Protein AF-A0A3B9Z900-F1 (afdb_monomer_lite)

Foldseek 3Di:
DWDKDWDADVVGIWIKIFDADPVPRHTDDIDGCPVVVLLVVLQVLLVCCVVPPDPPDDDDDDDDPDPNRVNNVVSD

pLDDT: mean 96.7, std 1.6, range [90.5, 98.56]

Radius of gyration: 16.16 Å; chains: 1; bounding box: 43×20×40 Å

Secondary structure (DSSP, 8-state):
-EEEEEEEETTEEEEEEEEE-TTT--EEEEEE-HHHHHHHHHHHHHHHHHHHS-TT---------STTHHHHHHH-

Sequence (76 aa):
MGLKVYSTAVGGARFLVLVYRASTGELRGIVEADWLGRFRTGAATGFATSLLARPVSATVAIIGAGGQAVTQLLAL

Structure (mmCIF, N/CA/C/O backbone):
data_AF-A0A3B9Z900-F1
#
_entry.id   AF-A0A3B9Z900-F1
#
loop_
_atom_site.group_PDB
_atom_site.id
_atom_site.type_symbol
_atom_site.label_atom_id
_atom_site.label_alt_id
_atom_site.label_comp_id
_atom_site.label_asym_id
_atom_site.label_entity_id
_atom_site.label_seq_id
_atom_site.pdbx_PDB_ins_code
_atom_site.Cartn_x
_atom_site.Cartn_y
_atom_site.Cartn_z
_atom_site.occupancy
_atom_site.B_iso_or_equiv
_atom_site.auth_seq_id
_atom_site.auth_comp_id
_atom_site.auth_asym_id
_atom_site.auth_atom_id
_atom_site.pdbx_PDB_model_num
ATOM 1 N N . MET A 1 1 ? 17.294 -3.847 -1.823 1.00 93.00 1 MET A N 1
ATOM 2 C CA . MET A 1 1 ? 16.965 -2.402 -1.792 1.00 93.00 1 MET A CA 1
ATOM 3 C C . MET A 1 1 ? 15.890 -2.147 -2.841 1.00 93.00 1 MET A C 1
ATOM 5 O O . MET A 1 1 ? 15.704 -3.001 -3.705 1.00 93.00 1 MET A O 1
ATOM 9 N N . GLY A 1 2 ? 15.189 -1.020 -2.797 1.00 95.50 2 GLY A N 1
ATOM 10 C CA . GLY A 1 2 ? 14.213 -0.708 -3.835 1.00 95.50 2 GLY A CA 1
ATOM 11 C C . GLY A 1 2 ? 13.790 0.746 -3.820 1.00 95.50 2 GLY A C 1
ATOM 12 O O . GLY A 1 2 ? 14.046 1.464 -2.856 1.00 95.50 2 GLY A O 1
ATOM 13 N N . LEU A 1 3 ? 13.140 1.156 -4.902 1.00 96.50 3 LEU A N 1
ATOM 14 C CA . LEU A 1 3 ? 12.578 2.490 -5.057 1.00 96.50 3 LEU A CA 1
ATOM 15 C C . LEU A 1 3 ? 11.218 2.396 -5.740 1.00 96.50 3 LEU A C 1
ATOM 17 O O . LEU A 1 3 ? 11.007 1.550 -6.610 1.00 96.50 3 LEU A O 1
ATOM 21 N N . LYS A 1 4 ? 10.298 3.271 -5.335 1.00 97.38 4 LYS A N 1
ATOM 22 C CA . LYS A 1 4 ? 9.011 3.440 -6.005 1.00 97.38 4 LYS A CA 1
ATOM 23 C C . LYS A 1 4 ? 9.059 4.712 -6.833 1.00 97.38 4 LYS A C 1
ATOM 25 O O . LYS A 1 4 ? 9.288 5.786 -6.283 1.00 97.38 4 LYS A O 1
ATOM 30 N N . VAL A 1 5 ? 8.787 4.588 -8.121 1.00 97.50 5 VAL A N 1
ATOM 31 C CA . VAL A 1 5 ? 8.607 5.717 -9.037 1.00 97.50 5 VAL A CA 1
ATOM 32 C C . VAL A 1 5 ? 7.183 5.724 -9.546 1.00 97.50 5 VAL A C 1
ATOM 34 O O . VAL A 1 5 ? 6.528 4.682 -9.635 1.00 97.50 5 VAL A O 1
ATOM 37 N N . TYR A 1 6 ? 6.691 6.916 -9.850 1.00 96.81 6 TYR A N 1
ATOM 38 C CA . TYR A 1 6 ? 5.374 7.068 -10.430 1.00 96.81 6 TYR A CA 1
ATOM 39 C C . TYR A 1 6 ? 5.325 8.255 -11.370 1.00 96.81 6 TYR A C 1
ATOM 41 O O . TYR A 1 6 ? 6.003 9.261 -11.167 1.00 96.81 6 TYR A O 1
ATOM 49 N N . SER A 1 7 ? 4.500 8.111 -12.397 1.00 96.81 7 SER A N 1
ATOM 50 C CA . SER A 1 7 ? 4.098 9.202 -13.270 1.00 96.81 7 SER A CA 1
ATOM 51 C C . SER A 1 7 ? 2.634 9.533 -13.019 1.00 96.81 7 SER A C 1
ATOM 53 O O . SER A 1 7 ? 1.851 8.692 -12.567 1.00 96.81 7 SER A O 1
ATOM 55 N N . THR A 1 8 ? 2.274 10.778 -13.306 1.00 96.62 8 THR A N 1
ATOM 56 C CA . THR A 1 8 ? 0.890 11.244 -13.301 1.00 96.62 8 THR A CA 1
ATOM 57 C C . THR A 1 8 ? 0.599 11.872 -14.653 1.00 96.62 8 THR A C 1
ATOM 59 O O . THR A 1 8 ? 1.419 12.617 -15.187 1.00 96.62 8 THR A O 1
ATOM 62 N N . ALA A 1 9 ? -0.535 11.510 -15.240 1.00 95.31 9 ALA A N 1
ATOM 63 C CA . ALA A 1 9 ? -0.982 12.026 -16.524 1.00 95.31 9 ALA A CA 1
ATOM 64 C C . ALA A 1 9 ? -2.514 12.044 -16.572 1.00 95.31 9 ALA A C 1
ATOM 66 O O . ALA A 1 9 ? -3.193 11.567 -15.655 1.00 95.31 9 ALA A O 1
ATOM 67 N N . VAL A 1 10 ? -3.068 12.569 -17.667 1.00 94.25 10 VAL A N 1
ATOM 68 C CA . VAL A 1 10 ? -4.495 12.417 -17.969 1.00 94.25 10 VAL A CA 1
ATOM 69 C C . VAL A 1 10 ? -4.816 10.917 -18.009 1.00 94.25 10 VAL A C 1
ATOM 71 O O . VAL A 1 10 ? -4.193 10.167 -18.756 1.00 94.25 10 VAL A O 1
ATOM 74 N N . GLY A 1 11 ? -5.742 10.471 -17.157 1.00 90.50 11 GLY A N 1
ATOM 75 C CA . GLY A 1 11 ? -6.071 9.050 -16.975 1.00 90.50 11 GLY A CA 1
ATOM 76 C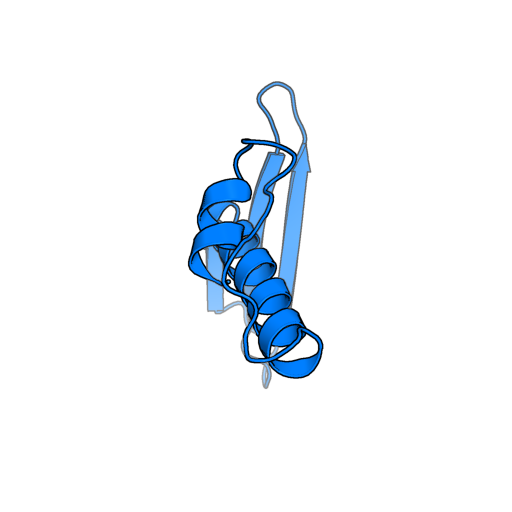 C . GLY A 1 11 ? -5.505 8.399 -15.706 1.00 90.50 11 GLY A C 1
ATOM 77 O O . GLY A 1 11 ? -5.844 7.253 -15.424 1.00 90.50 11 GLY A O 1
ATOM 78 N N . GLY A 1 12 ? -4.705 9.117 -14.908 1.00 92.38 12 GLY A N 1
ATOM 79 C CA . GLY A 1 12 ? -4.339 8.718 -13.546 1.00 92.38 12 GLY A CA 1
ATOM 80 C C . GLY A 1 12 ? -2.840 8.535 -13.305 1.00 92.38 12 GLY A C 1
ATOM 81 O O . GLY A 1 12 ? -1.993 8.977 -14.083 1.00 92.38 12 GLY A O 1
ATOM 82 N N . ALA A 1 13 ? -2.520 7.898 -12.177 1.00 94.12 13 ALA A N 1
ATOM 83 C CA . ALA A 1 13 ? -1.153 7.595 -11.771 1.00 94.12 13 ALA A CA 1
ATOM 84 C C . ALA A 1 13 ? -0.770 6.153 -12.132 1.00 94.12 13 ALA A C 1
ATOM 86 O O . ALA A 1 13 ? -1.600 5.245 -12.068 1.00 94.12 13 ALA A O 1
ATOM 87 N N . ARG A 1 14 ? 0.499 5.933 -12.482 1.00 95.44 14 ARG A N 1
ATOM 88 C CA . ARG A 1 14 ? 1.082 4.598 -12.698 1.00 95.44 14 ARG A CA 1
ATOM 89 C C . ARG A 1 14 ? 2.256 4.418 -11.753 1.00 95.44 14 ARG A C 1
ATOM 91 O O . ARG A 1 14 ? 3.103 5.302 -11.675 1.00 95.44 14 ARG A O 1
ATOM 98 N N . PHE A 1 15 ? 2.311 3.289 -11.053 1.00 97.25 15 PHE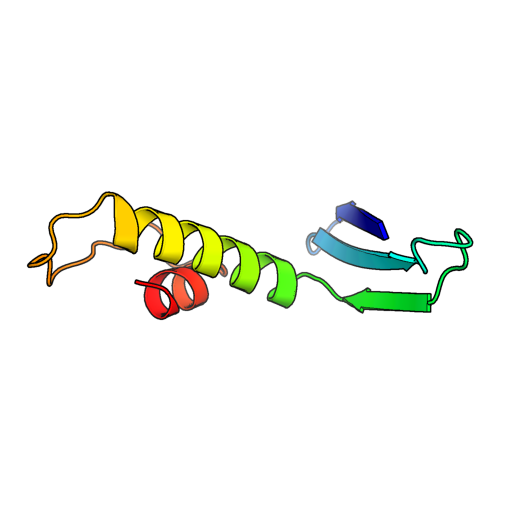 A N 1
ATOM 99 C CA . PHE A 1 15 ? 3.322 3.034 -10.030 1.00 97.25 15 PHE A CA 1
ATOM 100 C C . PHE A 1 15 ? 4.181 1.839 -10.416 1.00 97.25 15 PHE A C 1
ATOM 102 O O . PHE A 1 15 ? 3.659 0.778 -10.749 1.00 97.25 15 PHE A O 1
ATOM 109 N N . LEU A 1 16 ? 5.496 1.999 -10.300 1.00 97.94 16 LEU A N 1
ATOM 110 C CA . LEU A 1 16 ? 6.454 0.912 -10.446 1.00 97.94 16 LEU A CA 1
ATOM 111 C C . LEU A 1 16 ? 7.352 0.861 -9.216 1.00 97.94 16 LEU A C 1
ATOM 113 O O . LEU A 1 16 ? 7.851 1.888 -8.751 1.00 97.94 16 LEU A O 1
ATOM 117 N N . VAL A 1 17 ? 7.586 -0.343 -8.710 1.00 98.31 17 VAL A N 1
ATOM 118 C CA . VAL A 1 17 ? 8.636 -0.616 -7.730 1.00 98.31 17 VAL A CA 1
ATOM 119 C C . VAL A 1 17 ? 9.772 -1.329 -8.443 1.00 98.31 17 VAL A C 1
ATOM 121 O O . VAL A 1 17 ? 9.586 -2.415 -8.988 1.00 98.31 17 VAL A O 1
ATOM 124 N N . LEU A 1 18 ? 10.954 -0.719 -8.428 1.00 98.31 18 LEU A N 1
ATOM 125 C CA . LEU A 1 18 ? 12.178 -1.338 -8.915 1.00 98.31 18 LEU A CA 1
ATOM 126 C C . LEU A 1 18 ? 12.855 -2.023 -7.732 1.00 98.31 18 LEU A C 1
ATOM 128 O O . LEU A 1 18 ? 13.108 -1.404 -6.693 1.00 98.31 18 LEU A O 1
ATOM 132 N N . VAL A 1 19 ? 13.136 -3.310 -7.893 1.00 98.19 19 VAL A N 1
ATOM 133 C CA . VAL A 1 19 ? 13.726 -4.155 -6.856 1.00 98.19 19 VAL A CA 1
ATOM 134 C C . VAL A 1 19 ? 15.160 -4.458 -7.241 1.00 98.19 19 VAL A C 1
ATOM 136 O O . VAL A 1 19 ? 15.412 -4.976 -8.325 1.00 98.19 19 VAL A O 1
ATOM 139 N N . TYR A 1 20 ? 16.100 -4.193 -6.338 1.00 98.25 20 TYR A N 1
ATOM 140 C CA . TYR A 1 20 ? 17.518 -4.448 -6.566 1.00 98.25 20 TYR A CA 1
ATOM 141 C C . TYR A 1 20 ? 18.084 -5.387 -5.511 1.00 98.25 20 TYR A C 1
ATOM 143 O O . TYR A 1 20 ? 17.712 -5.348 -4.326 1.00 98.25 20 TYR A O 1
ATOM 151 N N . ARG A 1 21 ? 19.064 -6.186 -5.929 1.00 98.00 21 ARG A N 1
ATOM 152 C CA . ARG A 1 21 ? 19.876 -7.001 -5.033 1.00 98.00 21 ARG A CA 1
ATOM 153 C C . ARG A 1 21 ? 20.648 -6.070 -4.105 1.00 98.00 21 ARG A C 1
ATOM 155 O O . ARG A 1 21 ? 21.431 -5.243 -4.556 1.00 98.00 21 ARG A O 1
ATOM 162 N N . ALA A 1 22 ? 20.412 -6.201 -2.799 1.00 96.56 22 ALA A N 1
ATOM 163 C CA . ALA A 1 22 ? 20.973 -5.285 -1.806 1.00 96.56 22 ALA A CA 1
ATOM 164 C C . ALA A 1 22 ? 22.509 -5.314 -1.763 1.00 96.56 22 ALA A C 1
ATOM 166 O O . ALA A 1 22 ? 23.120 -4.276 -1.556 1.00 96.56 22 ALA A O 1
ATOM 167 N N . SER A 1 23 ? 23.114 -6.482 -1.992 1.00 97.25 23 SER A N 1
ATOM 168 C CA . SER A 1 23 ? 24.563 -6.674 -1.913 1.00 97.25 23 SER A CA 1
ATOM 169 C C . SER A 1 23 ? 25.344 -6.132 -3.111 1.00 97.25 23 SER A C 1
ATOM 171 O O . SER A 1 23 ? 26.522 -5.837 -2.959 1.00 97.25 23 SER A O 1
ATOM 173 N N . THR A 1 24 ? 24.726 -6.020 -4.291 1.00 97.50 24 THR A N 1
ATOM 174 C CA . THR A 1 24 ? 25.439 -5.665 -5.535 1.00 97.50 24 THR A CA 1
ATOM 175 C C . THR A 1 24 ? 24.885 -4.438 -6.249 1.00 97.50 24 THR A C 1
ATOM 177 O O . THR A 1 24 ? 25.536 -3.928 -7.152 1.00 97.50 24 THR A O 1
ATOM 180 N N . GLY A 1 25 ? 23.676 -3.979 -5.911 1.00 96.88 25 GLY A N 1
ATOM 181 C CA . GLY A 1 25 ? 23.010 -2.902 -6.651 1.00 96.88 25 GLY A CA 1
ATOM 182 C C . GLY A 1 25 ? 22.419 -3.322 -7.997 1.00 96.88 25 GLY A C 1
ATOM 183 O O . GLY A 1 25 ? 21.890 -2.481 -8.711 1.00 96.88 25 GLY A O 1
ATOM 184 N N . GLU A 1 26 ? 22.458 -4.608 -8.346 1.00 98.25 26 GLU A N 1
ATOM 185 C CA . GLU A 1 26 ? 21.892 -5.127 -9.595 1.00 98.25 26 GLU A CA 1
ATOM 186 C C . GLU A 1 26 ? 20.356 -5.062 -9.578 1.00 98.25 26 GLU A C 1
ATOM 188 O O . GLU A 1 26 ? 19.727 -5.520 -8.616 1.00 98.25 26 GLU A O 1
ATOM 193 N N . LEU A 1 27 ? 19.741 -4.537 -10.644 1.00 98.25 27 LEU A N 1
ATOM 194 C CA . LEU A 1 27 ? 18.286 -4.548 -10.815 1.00 98.25 27 LEU A CA 1
ATOM 195 C C . LEU A 1 27 ? 17.802 -5.989 -11.013 1.00 98.25 27 LEU A C 1
ATOM 197 O O . LEU A 1 27 ? 18.247 -6.691 -11.914 1.00 98.25 27 LEU A O 1
ATOM 201 N N . ARG A 1 28 ? 16.870 -6.427 -10.170 1.00 98.00 28 ARG A N 1
ATOM 202 C CA . ARG A 1 28 ? 16.326 -7.793 -10.164 1.00 98.00 28 ARG A CA 1
ATOM 203 C C . ARG A 1 28 ? 14.948 -7.890 -10.786 1.00 98.00 28 ARG A C 1
ATOM 205 O O . ARG A 1 28 ? 14.555 -8.974 -11.199 1.00 98.00 28 ARG A O 1
ATOM 212 N N . GLY A 1 29 ? 14.216 -6.785 -10.832 1.00 97.81 29 GLY A N 1
ATOM 213 C CA . GLY A 1 29 ? 12.903 -6.764 -11.448 1.00 97.81 29 GLY A CA 1
ATOM 214 C C . GLY A 1 29 ? 12.157 -5.465 -11.217 1.00 97.81 29 GLY A C 1
ATOM 215 O O . GLY A 1 29 ? 12.589 -4.588 -10.464 1.00 97.81 29 GLY A O 1
ATOM 216 N N . ILE A 1 30 ? 11.014 -5.383 -11.885 1.00 97.94 30 ILE A N 1
ATOM 217 C CA . ILE A 1 30 ? 10.083 -4.264 -11.832 1.00 97.94 30 ILE A CA 1
ATOM 218 C C . ILE A 1 30 ? 8.707 -4.839 -11.502 1.00 97.94 30 ILE A C 1
ATOM 220 O O . ILE A 1 30 ? 8.295 -5.835 -12.092 1.00 97.94 30 ILE A O 1
ATOM 224 N N . VAL A 1 31 ? 8.010 -4.218 -10.555 1.00 97.06 31 VAL A N 1
ATOM 225 C CA . VAL A 1 31 ? 6.691 -4.646 -10.079 1.00 97.06 31 VAL A CA 1
ATOM 226 C C . VAL A 1 31 ? 5.693 -3.508 -10.290 1.00 97.06 31 VAL A C 1
ATOM 228 O O . VAL A 1 31 ? 5.944 -2.391 -9.835 1.00 97.06 31 VAL A O 1
ATOM 231 N N . GLU A 1 32 ? 4.571 -3.777 -10.966 1.00 96.06 32 GLU A N 1
ATOM 232 C CA . GLU A 1 32 ? 3.418 -2.861 -10.990 1.00 96.06 32 GLU A CA 1
ATOM 233 C C . GLU A 1 32 ? 2.884 -2.715 -9.561 1.00 96.06 32 GLU A C 1
ATOM 235 O O . GLU A 1 32 ? 2.715 -3.706 -8.849 1.00 96.06 32 GLU A O 1
ATOM 240 N N . ALA A 1 33 ? 2.704 -1.477 -9.108 1.00 96.19 33 ALA A N 1
ATOM 241 C CA . ALA A 1 33 ? 2.616 -1.188 -7.686 1.00 96.19 33 ALA A CA 1
ATOM 242 C C . ALA A 1 33 ? 1.356 -0.439 -7.237 1.00 96.19 33 ALA A C 1
ATOM 244 O O . ALA A 1 33 ? 1.330 0.029 -6.096 1.00 96.19 33 ALA A O 1
ATOM 245 N N . ASP A 1 34 ? 0.309 -0.332 -8.057 1.00 94.81 34 ASP A N 1
ATOM 246 C CA . ASP A 1 34 ? -0.969 0.230 -7.607 1.00 94.81 34 ASP A CA 1
ATOM 247 C C . ASP A 1 34 ? -1.590 -0.655 -6.515 1.00 94.81 34 ASP A C 1
ATOM 249 O O . ASP A 1 34 ? -1.795 -0.219 -5.377 1.00 94.81 34 ASP A O 1
ATOM 253 N N . TRP A 1 35 ? -1.781 -1.943 -6.810 1.00 94.75 35 TRP A N 1
ATOM 254 C CA . TRP A 1 35 ? -2.317 -2.895 -5.834 1.00 94.75 35 TRP A CA 1
ATOM 255 C C . TRP A 1 35 ? -1.379 -3.115 -4.650 1.00 94.75 35 TRP A C 1
ATOM 257 O O . TRP A 1 35 ? -1.817 -3.062 -3.499 1.00 94.75 35 TRP A O 1
ATOM 267 N N . LEU A 1 36 ? -0.078 -3.278 -4.904 1.00 95.88 36 LEU A N 1
ATOM 268 C CA . LEU A 1 36 ? 0.919 -3.410 -3.840 1.00 95.88 36 LEU A CA 1
ATOM 269 C C . LEU A 1 36 ? 0.904 -2.191 -2.899 1.00 95.88 36 LEU A C 1
ATOM 271 O O . LEU A 1 36 ? 0.995 -2.332 -1.677 1.00 95.88 36 LEU A O 1
ATOM 275 N N . GLY A 1 37 ? 0.745 -0.989 -3.459 1.00 95.81 37 GLY A N 1
ATOM 276 C CA . GLY A 1 37 ? 0.643 0.258 -2.712 1.00 95.81 37 GLY A CA 1
ATOM 277 C C . GLY A 1 37 ? -0.585 0.322 -1.804 1.00 95.81 37 GLY A C 1
ATOM 278 O O . GLY A 1 37 ? -0.483 0.848 -0.693 1.00 95.81 37 GLY A O 1
ATOM 279 N N . ARG A 1 38 ? -1.719 -0.234 -2.238 1.00 96.81 38 ARG A N 1
ATOM 280 C CA . ARG A 1 38 ? -2.952 -0.334 -1.440 1.00 96.81 38 ARG A CA 1
ATOM 281 C C . ARG A 1 38 ? -2.797 -1.334 -0.298 1.00 96.81 38 ARG A C 1
ATOM 283 O O . ARG A 1 38 ? -2.962 -0.965 0.864 1.00 96.81 38 ARG A O 1
ATOM 290 N N . PHE A 1 39 ? -2.342 -2.549 -0.607 1.00 97.44 39 PHE A N 1
ATOM 291 C CA . PHE A 1 39 ? -2.121 -3.605 0.385 1.00 97.44 39 PHE A CA 1
ATOM 292 C C . PHE A 1 39 ? -1.163 -3.182 1.496 1.00 97.44 39 PHE A C 1
ATOM 294 O O . PHE A 1 39 ? -1.494 -3.324 2.669 1.00 97.44 39 PHE A O 1
ATOM 301 N N . ARG A 1 40 ? -0.005 -2.600 1.158 1.00 97.12 40 ARG A N 1
ATOM 302 C CA . ARG A 1 40 ? 0.956 -2.167 2.188 1.00 97.12 40 ARG A CA 1
ATOM 303 C C . ARG A 1 40 ? 0.406 -1.041 3.064 1.00 97.12 40 ARG A C 1
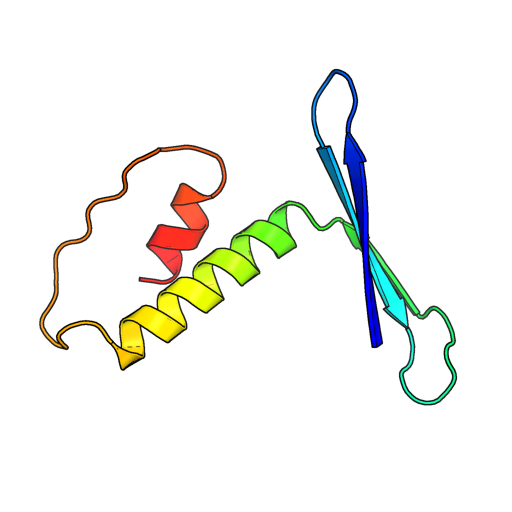ATOM 305 O O . ARG A 1 40 ? 0.810 -0.922 4.214 1.00 97.12 40 ARG A O 1
ATOM 312 N N . THR A 1 41 ? -0.473 -0.193 2.520 1.00 97.88 41 THR A N 1
ATOM 313 C CA . THR A 1 41 ? -1.101 0.887 3.295 1.00 97.88 41 THR A CA 1
ATOM 314 C C . THR A 1 41 ? -2.111 0.299 4.276 1.00 97.88 41 THR A C 1
ATOM 316 O O . THR A 1 41 ? -2.033 0.614 5.458 1.00 97.88 41 THR A O 1
ATOM 319 N N . GLY A 1 42 ? -2.975 -0.611 3.813 1.00 98.12 42 GLY A N 1
ATOM 320 C CA . GLY A 1 42 ? -3.898 -1.350 4.677 1.00 98.12 42 GLY A CA 1
ATOM 321 C C . GLY A 1 42 ? -3.173 -2.135 5.769 1.00 98.12 42 GLY A C 1
ATOM 322 O O . GLY A 1 42 ? -3.477 -1.968 6.941 1.00 98.12 42 GLY A O 1
ATOM 323 N N . ALA A 1 43 ? -2.137 -2.902 5.418 1.00 98.50 43 ALA A N 1
ATOM 324 C CA . ALA A 1 43 ? -1.350 -3.673 6.383 1.00 98.50 43 ALA A CA 1
ATOM 325 C C . ALA A 1 43 ? -0.690 -2.793 7.459 1.00 98.50 43 ALA A C 1
ATOM 327 O O . ALA A 1 43 ? -0.692 -3.154 8.634 1.00 98.50 43 ALA A O 1
ATOM 328 N N . ALA A 1 44 ? -0.153 -1.626 7.081 1.00 98.56 44 ALA A N 1
ATOM 329 C CA . ALA A 1 44 ? 0.406 -0.680 8.045 1.00 98.56 44 ALA A CA 1
ATOM 330 C C . ALA A 1 44 ? -0.669 -0.142 9.004 1.00 98.56 44 ALA A C 1
ATOM 332 O O . ALA A 1 44 ? -0.425 -0.055 10.207 1.00 98.56 44 ALA A O 1
ATOM 333 N N . THR A 1 45 ? -1.859 0.177 8.487 1.00 98.19 45 THR A N 1
ATOM 334 C CA . THR A 1 45 ? -3.003 0.582 9.310 1.00 98.19 45 THR A CA 1
ATOM 335 C C . THR A 1 45 ? -3.458 -0.549 10.235 1.00 98.19 45 THR A C 1
ATOM 337 O O . THR A 1 45 ? -3.576 -0.315 11.431 1.00 98.19 45 THR A O 1
ATOM 340 N N . GLY A 1 46 ? -3.632 -1.773 9.730 1.00 97.50 46 GLY A N 1
ATOM 341 C CA . GLY A 1 46 ? -4.010 -2.942 10.531 1.00 97.50 46 GLY A CA 1
ATOM 342 C C . GLY A 1 46 ? -3.020 -3.237 11.657 1.00 97.50 46 GLY A C 1
ATOM 343 O O . GLY A 1 46 ? -3.413 -3.430 12.807 1.00 97.50 46 GLY A O 1
ATOM 344 N N . PHE A 1 47 ? -1.718 -3.164 11.365 1.00 98.38 47 PHE A N 1
ATOM 345 C CA . PHE A 1 47 ? -0.678 -3.318 12.380 1.00 98.38 47 PHE A CA 1
ATOM 346 C C . PHE A 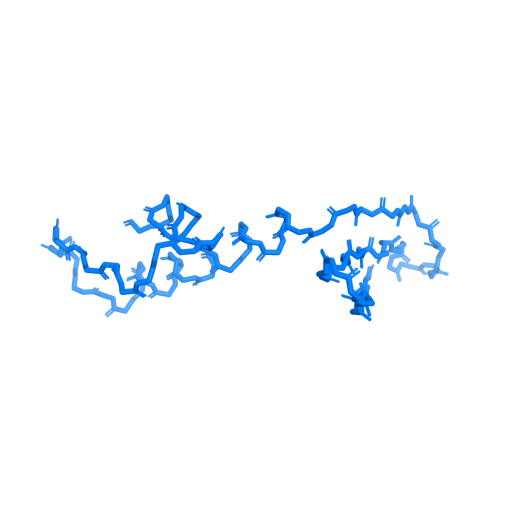1 47 ? -0.771 -2.234 13.460 1.00 98.38 47 PHE A C 1
ATOM 348 O O . PHE A 1 47 ? -0.780 -2.555 14.647 1.00 98.38 47 PHE A O 1
ATOM 355 N N . ALA A 1 48 ? -0.917 -0.964 13.073 1.00 98.38 48 ALA A N 1
ATOM 356 C CA . ALA A 1 48 ? -1.100 0.122 14.032 1.00 98.38 48 ALA A CA 1
ATOM 357 C C . ALA A 1 48 ? -2.365 -0.075 14.888 1.00 98.38 48 ALA A C 1
ATOM 359 O O . ALA A 1 48 ? -2.309 0.079 16.107 1.00 98.38 48 ALA A O 1
ATOM 360 N N . THR A 1 49 ? -3.483 -0.479 14.280 1.00 97.94 49 THR A N 1
ATOM 361 C CA . THR A 1 49 ? -4.734 -0.784 14.989 1.00 97.94 49 THR A CA 1
ATOM 362 C C . THR A 1 49 ? -4.544 -1.910 16.002 1.00 97.94 49 THR A C 1
ATOM 364 O O . THR A 1 49 ? -4.976 -1.755 17.139 1.00 97.94 49 THR A O 1
ATOM 367 N N . SER A 1 50 ? -3.841 -2.993 15.651 1.00 95.94 50 SER A N 1
ATOM 368 C CA . SER A 1 50 ? -3.594 -4.114 16.576 1.00 95.94 50 SER A CA 1
ATOM 369 C C . SER A 1 50 ? -2.819 -3.721 17.840 1.00 95.94 50 SER A C 1
ATOM 371 O O . SER A 1 50 ? -2.944 -4.383 18.867 1.00 95.94 50 SER A O 1
ATOM 373 N N . LEU A 1 51 ? -2.035 -2.640 17.772 1.00 98.00 51 LEU A N 1
ATOM 374 C CA . LEU A 1 51 ? -1.233 -2.142 18.889 1.00 98.00 51 LEU A CA 1
ATOM 375 C C . LEU A 1 51 ? -1.938 -1.041 19.685 1.00 98.00 51 LEU A C 1
ATOM 377 O O . LEU A 1 51 ? -1.708 -0.913 20.885 1.00 98.00 51 LEU A O 1
ATOM 381 N N . LEU A 1 52 ? -2.739 -0.210 19.016 1.00 98.19 52 LEU A N 1
ATOM 382 C CA . LEU A 1 52 ? -3.221 1.058 19.570 1.00 98.19 52 LEU A CA 1
ATOM 383 C C . LEU A 1 52 ? -4.731 1.086 19.818 1.00 98.19 52 LEU A C 1
ATOM 385 O O . LEU A 1 52 ? -5.199 1.881 20.635 1.00 98.19 52 LEU A O 1
ATOM 389 N N . ALA A 1 53 ? -5.510 0.264 19.114 1.00 98.06 53 ALA A N 1
ATOM 390 C CA . ALA A 1 53 ? -6.950 0.215 19.309 1.00 98.06 53 ALA A CA 1
ATOM 391 C C . ALA A 1 53 ? -7.309 -0.565 20.578 1.00 98.06 53 ALA A C 1
ATOM 393 O O . ALA A 1 53 ? -6.567 -1.418 21.066 1.00 98.06 53 ALA A O 1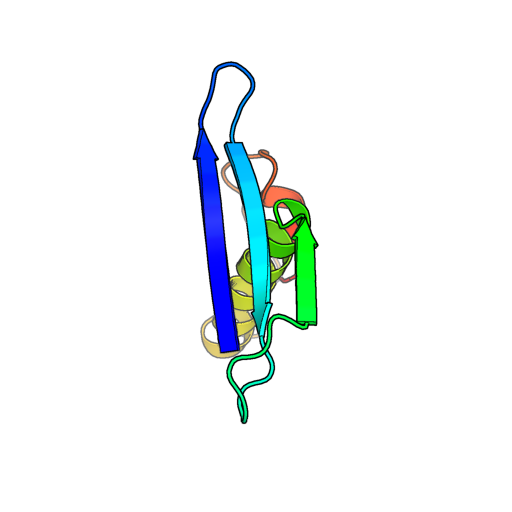
ATOM 394 N N . ARG A 1 54 ? -8.501 -0.294 21.117 1.00 97.69 54 ARG A N 1
ATOM 395 C CA . ARG A 1 54 ? -9.020 -1.066 22.247 1.00 97.69 54 ARG A CA 1
ATOM 396 C C . ARG A 1 54 ? -9.272 -2.514 21.785 1.00 97.69 54 ARG A C 1
ATOM 398 O O . ARG A 1 54 ? -9.989 -2.672 20.797 1.00 97.69 54 ARG A O 1
ATOM 405 N N . PRO A 1 55 ? -8.815 -3.548 22.519 1.00 93.44 55 PRO A N 1
ATOM 406 C CA . PRO A 1 55 ? -8.905 -4.949 22.079 1.00 93.44 55 PRO A CA 1
ATOM 407 C C . PRO A 1 55 ? -10.318 -5.468 21.781 1.00 93.44 55 PRO A C 1
ATOM 409 O O . PRO A 1 55 ? -10.477 -6.423 21.036 1.00 93.44 55 PRO A O 1
ATOM 412 N N . VAL A 1 56 ? -11.347 -4.849 22.366 1.00 94.56 56 VAL A N 1
ATOM 413 C CA . VAL A 1 56 ? -12.760 -5.241 22.198 1.00 94.56 56 VAL A CA 1
ATOM 414 C C . VAL A 1 56 ? -13.509 -4.388 21.167 1.00 94.56 56 VAL A C 1
ATOM 416 O O . VAL A 1 56 ? -14.738 -4.368 21.152 1.00 94.56 56 VAL A O 1
ATOM 419 N N . SER A 1 57 ? -12.795 -3.620 20.343 1.00 96.12 57 SER A N 1
ATOM 420 C CA . SER A 1 57 ? -13.430 -2.823 19.289 1.00 96.12 57 SER A CA 1
ATOM 421 C C . SER A 1 57 ? -13.984 -3.756 18.213 1.00 96.12 57 SER A C 1
ATOM 423 O O . SER A 1 57 ? -13.238 -4.545 17.649 1.00 96.12 57 SER A O 1
ATOM 425 N N . ALA A 1 58 ? -15.283 -3.657 17.931 1.00 94.69 58 ALA A N 1
ATOM 426 C CA . ALA A 1 58 ? -15.973 -4.510 16.954 1.00 94.69 58 ALA A CA 1
ATOM 427 C C . ALA A 1 58 ? -16.630 -3.719 15.808 1.00 94.69 58 ALA A C 1
ATOM 429 O O . ALA A 1 58 ? -17.217 -4.305 14.902 1.00 94.69 58 ALA A O 1
ATOM 430 N N . THR A 1 59 ? -16.535 -2.388 15.845 1.00 96.38 59 THR A N 1
ATOM 431 C CA . THR A 1 59 ? -17.156 -1.496 14.863 1.00 96.38 59 THR A CA 1
ATOM 432 C C . THR A 1 59 ? -16.099 -0.590 14.259 1.00 96.38 59 THR A C 1
ATOM 434 O O . THR A 1 59 ? -15.360 0.078 14.981 1.00 96.38 59 THR A O 1
ATOM 437 N N . VAL A 1 60 ? -16.071 -0.527 12.930 1.00 96.31 60 VAL A N 1
ATOM 438 C CA . VAL A 1 60 ? -15.203 0.359 12.155 1.00 96.31 60 VAL A CA 1
ATOM 439 C C . VAL A 1 60 ? -16.053 1.281 11.288 1.00 96.31 60 VAL A C 1
ATOM 441 O O . VAL A 1 60 ? -17.037 0.854 10.687 1.00 96.31 60 VAL A O 1
ATOM 444 N N . ALA A 1 61 ? -15.670 2.554 11.211 1.00 97.06 61 ALA A N 1
ATOM 445 C CA . ALA A 1 61 ? -16.219 3.492 10.241 1.00 97.06 61 ALA A CA 1
ATOM 446 C C . ALA A 1 61 ? -15.196 3.711 9.120 1.00 97.06 61 ALA A C 1
ATOM 448 O O . ALA A 1 61 ? -14.059 4.101 9.381 1.00 97.06 61 ALA A O 1
ATOM 449 N N . ILE A 1 62 ? -15.605 3.490 7.871 1.00 97.19 62 ILE A N 1
ATOM 450 C CA . ILE A 1 62 ? -14.796 3.792 6.687 1.00 97.19 62 ILE A CA 1
ATOM 451 C C . ILE A 1 62 ? -15.331 5.076 6.059 1.00 97.19 62 ILE A C 1
ATOM 453 O O . ILE A 1 62 ? -16.426 5.099 5.500 1.00 97.19 62 ILE A O 1
ATOM 457 N N . ILE A 1 63 ? -14.552 6.153 6.148 1.00 97.12 63 ILE A N 1
ATOM 458 C CA . ILE A 1 63 ? -14.887 7.434 5.521 1.00 97.12 63 ILE A CA 1
ATOM 459 C C . ILE A 1 63 ? -14.134 7.525 4.192 1.00 97.12 63 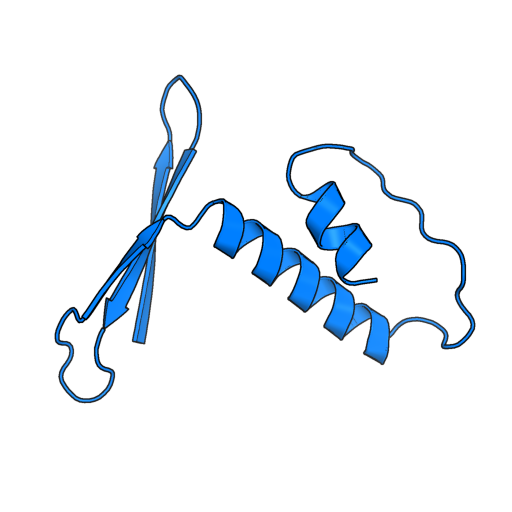ILE A C 1
ATOM 461 O O . ILE A 1 63 ? -12.929 7.766 4.158 1.00 97.12 63 ILE A O 1
ATOM 465 N N . GLY A 1 64 ? -14.870 7.316 3.097 1.00 97.06 64 GLY A N 1
ATOM 466 C CA . GLY A 1 64 ? -14.352 7.268 1.728 1.00 97.06 64 GLY A CA 1
ATOM 467 C C . GLY A 1 64 ? -14.305 5.843 1.164 1.00 97.06 64 GLY A C 1
ATOM 468 O O . GLY A 1 64 ? -13.597 4.983 1.675 1.00 97.06 64 GLY A O 1
ATOM 469 N N . ALA A 1 65 ? -15.025 5.607 0.063 1.00 96.31 65 ALA A N 1
ATOM 470 C CA . ALA A 1 65 ? -15.162 4.296 -0.591 1.00 96.31 65 ALA A CA 1
ATOM 471 C C . ALA A 1 65 ? -14.298 4.156 -1.865 1.00 96.31 65 ALA A C 1
ATOM 473 O O . ALA A 1 65 ? -14.661 3.467 -2.815 1.00 96.31 65 ALA A O 1
ATOM 474 N N . GLY A 1 66 ? -13.165 4.864 -1.912 1.00 95.00 66 GLY A N 1
ATOM 475 C CA . GLY A 1 66 ? -12.231 4.823 -3.039 1.00 95.00 66 GLY A CA 1
ATOM 476 C C . GLY A 1 66 ? -11.354 3.566 -3.051 1.00 95.00 66 GLY A C 1
ATOM 477 O O . GLY A 1 66 ? -11.480 2.676 -2.213 1.00 95.00 66 GLY A O 1
ATOM 478 N N . GLY A 1 67 ? -10.383 3.519 -3.966 1.00 94.31 67 GLY A N 1
ATOM 479 C CA . GLY A 1 67 ? -9.558 2.329 -4.223 1.00 94.31 67 GLY A CA 1
ATOM 480 C C . GLY A 1 67 ? -8.736 1.766 -3.049 1.00 94.31 67 GLY A C 1
ATOM 481 O O . GLY A 1 67 ? -8.212 0.663 -3.173 1.00 94.31 67 GLY A O 1
ATOM 482 N N . GLN A 1 68 ? -8.621 2.489 -1.930 1.00 97.19 68 GLN A N 1
ATOM 483 C CA . GLN A 1 68 ? -7.940 2.047 -0.703 1.00 97.19 68 GLN A CA 1
ATOM 484 C C . GLN A 1 68 ? -8.879 1.344 0.295 1.00 97.19 68 GLN A C 1
ATOM 486 O O . GLN A 1 68 ? -8.403 0.617 1.163 1.00 97.19 68 GLN A O 1
ATOM 491 N N . ALA A 1 69 ? -10.196 1.563 0.196 1.00 97.75 69 ALA A N 1
ATOM 492 C CA . ALA A 1 69 ? -11.164 1.168 1.223 1.00 97.75 69 ALA A CA 1
ATOM 493 C C . ALA A 1 69 ? -11.166 -0.346 1.482 1.00 97.75 69 ALA A C 1
ATOM 495 O O . ALA A 1 69 ? -11.149 -0.776 2.631 1.00 97.75 69 ALA A O 1
ATOM 496 N N . VAL A 1 70 ? -11.104 -1.148 0.414 1.00 97.12 70 VAL A N 1
ATOM 497 C CA . VAL A 1 70 ? -11.102 -2.617 0.500 1.00 97.12 70 VAL A CA 1
ATOM 498 C C . VAL A 1 70 ? -9.896 -3.128 1.285 1.00 97.12 70 VAL A C 1
ATOM 500 O O . VAL A 1 70 ? -10.055 -3.918 2.206 1.00 97.12 70 VAL A O 1
ATOM 503 N N . THR A 1 71 ? -8.687 -2.663 0.959 1.00 98.00 71 THR A N 1
ATOM 504 C CA . THR A 1 71 ? -7.465 -3.126 1.637 1.00 98.00 71 THR A CA 1
ATOM 505 C C . THR A 1 71 ? -7.345 -2.601 3.062 1.00 98.00 71 THR A C 1
ATOM 507 O O . THR A 1 71 ? -6.691 -3.240 3.875 1.00 98.00 71 THR A O 1
ATOM 510 N N . GLN A 1 72 ? -7.957 -1.452 3.363 1.00 98.12 72 GLN A N 1
ATOM 511 C CA . GLN A 1 72 ? -8.051 -0.941 4.730 1.00 98.12 72 GLN A CA 1
ATOM 512 C C . GLN A 1 72 ? -8.958 -1.828 5.580 1.00 98.12 72 GLN A C 1
ATOM 514 O O . GLN A 1 72 ? -8.533 -2.306 6.623 1.00 98.12 72 GLN A O 1
ATOM 519 N N . LEU A 1 73 ? -10.172 -2.108 5.100 1.00 96.69 73 LEU A N 1
ATOM 520 C CA . LEU A 1 73 ? -11.120 -2.952 5.823 1.00 96.69 73 LEU A CA 1
ATOM 521 C C . LEU A 1 73 ? -10.629 -4.399 5.960 1.00 96.69 73 LEU A C 1
ATOM 523 O O . LEU A 1 73 ? -10.856 -5.009 6.989 1.00 96.69 73 LEU A O 1
ATOM 527 N N . LEU A 1 74 ? -9.926 -4.935 4.958 1.00 97.38 74 LEU A N 1
ATOM 528 C CA . LEU A 1 74 ? -9.341 -6.280 5.024 1.00 97.38 74 LEU A CA 1
ATOM 529 C C . LEU A 1 74 ? -8.293 -6.429 6.143 1.00 97.38 74 LEU A C 1
ATOM 531 O O . LEU A 1 74 ? -8.042 -7.542 6.593 1.00 97.38 74 LEU A O 1
ATOM 535 N N . ALA A 1 75 ? -7.635 -5.335 6.531 1.00 97.12 75 ALA A N 1
ATOM 536 C CA . ALA A 1 75 ? -6.543 -5.351 7.500 1.00 97.12 75 ALA A CA 1
ATOM 537 C C . ALA A 1 75 ? -6.977 -5.023 8.940 1.00 97.12 75 ALA A C 1
ATOM 539 O O . ALA A 1 75 ? -6.147 -5.143 9.842 1.00 97.12 75 ALA A O 1
ATOM 540 N N . LEU A 1 76 ? -8.219 -4.569 9.140 1.00 93.88 76 LEU A N 1
ATOM 541 C CA . LEU A 1 76 ? -8.805 -4.210 10.437 1.00 93.88 76 LEU A CA 1
ATOM 542 C C . LEU A 1 76 ? -9.658 -5.360 10.973 1.00 93.88 76 LEU A C 1
ATOM 544 O O . LEU A 1 76 ? -9.582 -5.587 12.198 1.00 93.88 76 LEU A O 1
#